Protein AF-A0AA43FKI0-F1 (afdb_monomer_lite)

pLDDT: mean 97.25, std 4.04, range [62.19, 98.88]

Radius of gyration: 15.12 Å; chains: 1; bounding box: 33×18×46 Å

Foldseek 3Di:
DDDDLVVLLVLLLVLLQLLQQLLVLLLVLLVQQDDPVCPVVSVVSNVSSVVSVVVSVVSQVVSVVSVHHRDDHHDDHDDDNHSVVSVVSSVVSVVVSVVSVVVSVVD

Sequence (107 aa):
MAVTKKELLDLLNKDIEWEYAAAIQYVQHAAVITGAKYESIQKELLVHANEELAHAIMLSEQVDYLGGVPVARAEKTLTSADSLEMLKQDLAGERQAIESYKERIAQ

Structure (mmCIF, N/CA/C/O backbone):
data_AF-A0AA43FKI0-F1
#
_entry.id   AF-A0AA43FKI0-F1
#
loop_
_atom_site.group_PDB
_atom_site.id
_atom_site.type_symbol
_atom_site.label_atom_id
_atom_site.label_alt_id
_atom_site.label_comp_id
_atom_site.label_asym_id
_atom_site.label_entity_id
_atom_site.label_seq_id
_atom_site.pdbx_PDB_ins_code
_atom_site.Cartn_x
_atom_site.Cartn_y
_atom_site.Cartn_z
_atom_site.occupancy
_atom_site.B_iso_or_equiv
_atom_site.auth_seq_id
_atom_site.auth_comp_id
_atom_site.auth_asym_id
_atom_site.auth_atom_id
_atom_site.pdbx_PDB_model_num
ATOM 1 N N . MET A 1 1 ? 18.819 -7.970 -9.768 1.00 62.19 1 MET A N 1
ATOM 2 C CA . MET A 1 1 ? 19.138 -8.668 -11.039 1.00 62.19 1 MET A CA 1
ATOM 3 C C . MET A 1 1 ? 18.621 -7.795 -12.165 1.00 62.19 1 MET A C 1
ATOM 5 O O . MET A 1 1 ? 17.622 -7.130 -11.940 1.00 62.19 1 MET A O 1
ATOM 9 N N . ALA A 1 2 ? 19.280 -7.756 -13.324 1.00 83.50 2 ALA A N 1
ATOM 10 C CA . ALA A 1 2 ? 18.770 -6.973 -14.449 1.00 83.50 2 ALA A CA 1
ATOM 11 C C . ALA A 1 2 ? 17.469 -7.608 -14.968 1.00 83.50 2 ALA A C 1
ATOM 13 O O . ALA A 1 2 ? 17.471 -8.791 -15.310 1.00 83.50 2 ALA A O 1
ATOM 14 N N . VAL A 1 3 ? 16.385 -6.833 -14.996 1.00 94.81 3 VAL A N 1
ATOM 15 C CA . VAL A 1 3 ? 15.086 -7.230 -15.558 1.00 94.81 3 VAL A CA 1
ATOM 16 C C . VAL A 1 3 ? 14.874 -6.541 -16.902 1.00 94.81 3 VAL A C 1
ATOM 18 O O . VAL A 1 3 ? 15.472 -5.506 -17.203 1.00 94.81 3 VAL A O 1
ATOM 21 N N . THR A 1 4 ? 14.030 -7.113 -17.749 1.00 97.19 4 THR A N 1
ATOM 22 C CA . THR A 1 4 ? 13.596 -6.450 -18.977 1.00 97.19 4 THR A CA 1
ATOM 23 C C . THR A 1 4 ? 12.650 -5.293 -18.654 1.00 97.19 4 THR A C 1
ATOM 25 O O . THR A 1 4 ? 11.944 -5.297 -17.648 1.00 97.19 4 THR A O 1
ATOM 28 N N . LYS A 1 5 ? 12.553 -4.319 -19.565 1.00 96.69 5 LYS A N 1
ATOM 29 C CA . LYS A 1 5 ? 11.583 -3.217 -19.453 1.00 96.69 5 LYS A CA 1
ATOM 30 C C . LYS A 1 5 ? 10.146 -3.716 -19.257 1.00 96.69 5 LYS A C 1
ATOM 32 O O . LYS A 1 5 ? 9.383 -3.112 -18.515 1.00 96.69 5 LYS A O 1
ATOM 37 N N . LYS A 1 6 ? 9.774 -4.803 -19.941 1.00 97.62 6 LYS A N 1
ATOM 38 C CA . LYS A 1 6 ? 8.441 -5.399 -19.816 1.00 97.62 6 LYS A CA 1
ATOM 39 C C . LYS A 1 6 ? 8.212 -5.940 -18.405 1.00 97.62 6 LYS A C 1
ATOM 41 O O . LYS A 1 6 ? 7.186 -5.639 -17.817 1.00 97.62 6 LYS A O 1
ATOM 46 N N . GLU A 1 7 ? 9.175 -6.680 -17.863 1.00 98.06 7 GLU A N 1
ATOM 47 C CA . GLU A 1 7 ? 9.090 -7.196 -16.494 1.00 98.06 7 GLU A CA 1
ATOM 48 C C . GLU A 1 7 ? 9.019 -6.056 -15.473 1.00 98.06 7 GLU A C 1
ATOM 50 O O . GLU A 1 7 ? 8.191 -6.114 -14.572 1.00 98.06 7 GLU A O 1
ATOM 55 N N . LEU A 1 8 ? 9.804 -4.985 -15.646 1.00 97.94 8 LEU A N 1
ATOM 56 C CA . LEU A 1 8 ? 9.711 -3.806 -14.781 1.00 97.94 8 LEU A CA 1
ATOM 57 C C . LEU A 1 8 ? 8.316 -3.162 -14.834 1.00 97.94 8 LEU A C 1
ATOM 59 O O . LEU A 1 8 ? 7.770 -2.809 -13.796 1.00 97.94 8 LEU A O 1
ATOM 63 N N . LEU A 1 9 ? 7.715 -3.032 -16.021 1.00 98.50 9 LEU A N 1
ATOM 64 C CA . LEU A 1 9 ? 6.351 -2.510 -16.166 1.00 98.50 9 LEU A CA 1
ATOM 65 C C . LEU A 1 9 ? 5.305 -3.402 -15.484 1.00 98.50 9 LEU A C 1
ATOM 67 O O . LEU A 1 9 ? 4.378 -2.882 -14.865 1.00 98.50 9 LEU A O 1
ATOM 71 N N . ASP A 1 10 ? 5.441 -4.725 -15.588 1.00 98.44 10 ASP A N 1
ATOM 72 C CA . ASP A 1 10 ? 4.537 -5.676 -14.929 1.00 98.44 10 ASP A CA 1
ATOM 73 C C . ASP A 1 10 ? 4.663 -5.575 -13.398 1.00 98.44 10 ASP A C 1
ATOM 75 O O . ASP A 1 10 ? 3.661 -5.581 -12.682 1.00 98.44 10 ASP A O 1
ATOM 79 N N . LEU A 1 11 ? 5.889 -5.412 -12.899 1.00 98.25 11 LEU A N 1
ATOM 80 C CA . LEU A 1 11 ? 6.193 -5.242 -11.481 1.00 98.25 11 LEU A CA 1
ATOM 81 C C . LEU A 1 11 ? 5.711 -3.893 -10.921 1.00 98.25 11 LEU A C 1
ATOM 83 O O . LEU A 1 11 ? 5.098 -3.868 -9.862 1.00 98.25 11 LEU A O 1
ATOM 87 N N . LEU A 1 12 ? 5.907 -2.783 -11.637 1.00 98.56 12 LEU A N 1
ATOM 88 C CA . LEU A 1 12 ? 5.386 -1.471 -11.227 1.00 98.56 12 LEU A CA 1
ATOM 89 C C . LEU A 1 12 ? 3.855 -1.453 -11.208 1.00 98.56 12 LEU A C 1
ATOM 91 O O . LEU A 1 12 ? 3.254 -0.917 -10.283 1.00 98.56 12 LEU A O 1
ATOM 95 N N . ASN A 1 13 ? 3.209 -2.082 -12.195 1.00 98.75 13 ASN A N 1
ATOM 96 C CA . ASN A 1 13 ? 1.761 -2.263 -12.150 1.00 98.75 13 ASN A CA 1
ATOM 97 C C . ASN A 1 13 ? 1.340 -3.109 -10.953 1.00 98.75 13 ASN A C 1
ATOM 99 O O . ASN A 1 13 ? 0.319 -2.812 -10.342 1.00 98.75 13 ASN A O 1
ATOM 103 N N . LYS A 1 14 ? 2.123 -4.128 -10.586 1.00 98.69 14 LYS A N 1
ATOM 104 C CA . LYS A 1 14 ? 1.840 -4.905 -9.383 1.00 98.69 14 LYS A CA 1
ATOM 105 C C . LYS A 1 14 ? 1.886 -4.049 -8.121 1.00 98.69 14 LYS A C 1
ATOM 107 O O . LYS A 1 14 ? 1.019 -4.200 -7.264 1.00 98.69 14 LYS A O 1
ATOM 112 N N . ASP A 1 15 ? 2.862 -3.156 -8.030 1.00 98.69 15 ASP A N 1
ATOM 113 C CA . ASP A 1 15 ? 2.980 -2.232 -6.908 1.00 98.69 15 ASP A CA 1
ATOM 114 C C . ASP A 1 15 ? 1.752 -1.291 -6.863 1.00 98.69 15 ASP A C 1
ATOM 116 O O . ASP A 1 15 ? 1.127 -1.175 -5.815 1.00 98.69 15 ASP A O 1
ATOM 120 N N . ILE A 1 16 ? 1.282 -0.756 -8.004 1.00 98.81 16 ILE A N 1
ATOM 121 C CA . ILE A 1 16 ? 0.038 0.050 -8.080 1.00 98.81 16 ILE A CA 1
ATOM 122 C C . ILE A 1 16 ? -1.193 -0.715 -7.556 1.00 98.81 16 ILE A C 1
ATOM 124 O O . ILE A 1 16 ? -2.011 -0.143 -6.833 1.00 98.81 16 ILE A O 1
ATOM 128 N N . GLU A 1 17 ? -1.354 -2.000 -7.905 1.00 98.81 17 GLU A N 1
ATOM 129 C CA . GLU A 1 17 ? -2.477 -2.808 -7.395 1.00 98.81 17 GLU A CA 1
ATOM 130 C C . GLU A 1 17 ? -2.466 -2.882 -5.861 1.00 98.81 17 GLU A C 1
ATOM 132 O O . GLU A 1 17 ? -3.530 -2.833 -5.233 1.00 98.81 17 GLU A O 1
ATOM 137 N N . TRP A 1 18 ? -1.274 -3.001 -5.268 1.00 98.75 18 TRP A N 1
ATOM 138 C CA . TRP A 1 18 ? -1.092 -3.038 -3.821 1.00 98.75 18 TRP A CA 1
ATOM 139 C C . TRP A 1 18 ? -1.369 -1.691 -3.163 1.00 98.75 18 TRP A C 1
ATOM 141 O O . TRP A 1 18 ? -2.066 -1.676 -2.153 1.00 98.75 18 TRP A O 1
ATOM 151 N N . GLU A 1 19 ? -0.931 -0.584 -3.761 1.00 98.75 19 GLU A N 1
ATOM 152 C CA . GLU A 1 19 ? -1.230 0.764 -3.263 1.00 98.75 19 GLU A CA 1
ATOM 153 C C . GLU A 1 19 ? -2.741 1.039 -3.232 1.00 98.75 19 GLU A C 1
ATOM 155 O O . GLU A 1 19 ? -3.294 1.506 -2.234 1.00 98.75 19 GLU A O 1
ATOM 160 N N . TYR A 1 20 ? -3.467 0.651 -4.287 1.00 98.81 20 TYR A N 1
ATOM 161 C CA . TYR A 1 20 ? -4.928 0.749 -4.278 1.00 98.81 20 TYR A CA 1
ATOM 162 C C . TYR A 1 20 ? -5.572 -0.138 -3.211 1.00 98.81 20 TYR A C 1
ATOM 164 O O . TYR A 1 20 ? -6.534 0.283 -2.563 1.00 98.81 20 TYR A O 1
ATOM 172 N N . ALA A 1 21 ? -5.071 -1.360 -3.018 1.00 98.75 21 ALA A N 1
ATOM 173 C CA . ALA A 1 21 ? -5.580 -2.246 -1.978 1.00 98.75 21 ALA A CA 1
ATOM 174 C C . ALA A 1 21 ? -5.341 -1.659 -0.579 1.00 98.75 21 ALA A C 1
ATOM 176 O O . ALA A 1 21 ? -6.260 -1.659 0.239 1.00 98.75 21 ALA A O 1
ATOM 177 N N . ALA A 1 22 ? -4.151 -1.113 -0.327 1.00 98.81 22 ALA A N 1
ATOM 178 C CA . ALA A 1 22 ? -3.781 -0.494 0.938 1.00 98.81 22 ALA A CA 1
ATOM 179 C C . ALA A 1 22 ? -4.642 0.744 1.229 1.00 98.81 22 ALA A C 1
ATOM 181 O O . ALA A 1 22 ? -5.234 0.823 2.303 1.00 98.81 22 ALA A O 1
ATOM 182 N N . ALA A 1 23 ? -4.856 1.631 0.249 1.00 98.81 23 ALA A N 1
ATOM 183 C CA . ALA A 1 23 ? -5.764 2.773 0.395 1.00 98.81 23 ALA A CA 1
ATOM 184 C C . ALA A 1 23 ? -7.187 2.341 0.805 1.00 98.81 23 ALA A C 1
ATOM 186 O O . ALA A 1 23 ? -7.773 2.881 1.747 1.00 98.81 23 ALA A O 1
ATOM 187 N N . ILE A 1 24 ? -7.746 1.330 0.126 1.00 98.88 24 ILE A N 1
ATOM 188 C CA . ILE A 1 24 ? -9.079 0.788 0.436 1.00 98.88 24 ILE A CA 1
ATOM 189 C C . ILE A 1 24 ? -9.098 0.152 1.834 1.00 98.88 24 ILE A C 1
ATOM 191 O O . ILE A 1 24 ? -10.048 0.360 2.593 1.00 98.88 24 ILE A O 1
ATOM 195 N N . GLN A 1 25 ? -8.064 -0.619 2.176 1.00 98.81 25 GLN A N 1
ATOM 196 C CA . GLN A 1 25 ? -7.942 -1.307 3.459 1.00 98.81 25 GLN A CA 1
ATOM 197 C C . GLN A 1 25 ? -7.825 -0.314 4.619 1.00 98.81 25 GLN A C 1
ATOM 199 O O . GLN A 1 25 ? -8.566 -0.445 5.590 1.00 98.81 25 GLN A O 1
ATOM 204 N N . TYR A 1 26 ? -7.001 0.726 4.495 1.00 98.81 26 TYR A N 1
ATOM 205 C CA . TYR A 1 26 ? -6.861 1.768 5.506 1.00 98.81 26 TYR A CA 1
ATOM 206 C C . TYR A 1 26 ? -8.172 2.513 5.769 1.00 98.81 26 TYR A C 1
ATOM 208 O O . TYR A 1 26 ? -8.546 2.708 6.927 1.00 98.81 26 TYR A O 1
ATOM 216 N N . VAL A 1 27 ? -8.930 2.863 4.720 1.00 98.75 27 VAL A N 1
ATOM 217 C CA . VAL A 1 27 ? -10.273 3.453 4.876 1.00 98.75 27 VAL A CA 1
ATOM 218 C C . VAL A 1 27 ? -11.206 2.495 5.618 1.00 98.75 27 VAL A C 1
ATOM 220 O O . VAL A 1 27 ? -11.934 2.909 6.525 1.00 98.75 27 VAL A O 1
ATOM 223 N N . GLN A 1 28 ? -11.184 1.211 5.255 1.00 98.75 28 GLN A N 1
ATOM 224 C CA . GLN A 1 28 ? -12.014 0.191 5.888 1.00 98.75 28 GLN A CA 1
ATOM 225 C C . GLN A 1 28 ? -11.654 0.031 7.370 1.00 98.75 28 GLN A C 1
ATOM 227 O O . GLN A 1 28 ? -12.543 0.135 8.215 1.00 98.75 28 GLN A O 1
ATOM 232 N N . HIS A 1 29 ? -10.374 -0.159 7.691 1.00 98.69 29 HIS A N 1
ATOM 233 C CA . HIS A 1 29 ? -9.866 -0.299 9.053 1.00 98.69 29 HIS A CA 1
ATOM 234 C C . HIS A 1 29 ? -10.162 0.943 9.891 1.00 98.69 29 HIS A C 1
ATOM 236 O O . HIS A 1 29 ? -10.703 0.811 10.986 1.00 98.69 29 HIS A O 1
ATOM 242 N N . ALA A 1 30 ? -9.931 2.151 9.371 1.00 98.31 30 ALA A N 1
ATOM 243 C CA . ALA A 1 30 ? -10.281 3.388 10.065 1.00 98.31 30 ALA A CA 1
ATOM 244 C C . ALA A 1 30 ? -11.777 3.461 10.414 1.00 98.31 30 ALA A C 1
ATOM 246 O O . ALA A 1 30 ? -12.146 3.961 11.475 1.00 98.31 30 ALA A O 1
ATOM 247 N N . ALA A 1 31 ? -12.660 2.948 9.554 1.00 98.12 31 ALA A N 1
ATOM 248 C CA . ALA A 1 31 ? -14.097 2.968 9.810 1.00 98.12 31 ALA A CA 1
ATOM 249 C C . ALA A 1 31 ? -14.539 1.988 10.912 1.00 98.12 31 ALA A C 1
ATOM 251 O O . ALA A 1 31 ? -15.556 2.233 11.562 1.00 98.12 31 ALA A O 1
ATOM 252 N N . VAL A 1 32 ? -13.809 0.885 11.118 1.00 98.19 32 VAL A N 1
ATOM 253 C CA . VAL A 1 32 ? -14.240 -0.211 12.009 1.00 98.19 32 VAL A CA 1
ATOM 254 C C . VAL A 1 32 ? -13.302 -0.490 13.184 1.00 98.19 32 VAL A C 1
ATOM 256 O O . VAL A 1 32 ? -13.608 -1.350 14.010 1.00 98.19 32 VAL A O 1
ATOM 259 N N . ILE A 1 33 ? -12.164 0.197 13.282 1.00 97.88 33 ILE A N 1
ATOM 260 C CA . ILE A 1 33 ? -11.265 0.084 14.430 1.00 97.88 33 ILE A CA 1
ATOM 261 C C . ILE A 1 33 ? -11.976 0.626 15.679 1.00 97.88 33 ILE A C 1
ATOM 263 O O . ILE A 1 33 ? -12.584 1.695 15.648 1.00 97.88 33 ILE A O 1
ATOM 267 N N . THR A 1 34 ? -11.949 -0.118 16.790 1.00 94.75 34 THR A N 1
ATOM 268 C CA . THR A 1 34 ? -12.710 0.239 17.999 1.00 94.75 34 THR A CA 1
ATOM 269 C C . THR A 1 34 ? -11.892 0.108 19.276 1.00 94.75 34 THR A C 1
ATOM 271 O O . THR A 1 34 ? -11.016 -0.744 19.407 1.00 94.75 34 THR A O 1
ATOM 274 N N . GLY A 1 35 ? -12.216 0.954 20.256 1.00 92.75 35 GLY A N 1
ATOM 275 C CA . GLY A 1 35 ? -11.590 1.001 21.577 1.00 92.75 35 GLY A CA 1
ATOM 276 C C . GLY A 1 35 ? -10.876 2.329 21.828 1.00 92.75 35 GLY A C 1
ATOM 277 O O . GLY A 1 35 ? -10.182 2.839 20.956 1.00 92.75 35 GLY A O 1
ATOM 278 N N . ALA A 1 36 ? -11.006 2.866 23.046 1.00 90.69 36 ALA A N 1
ATOM 279 C CA . ALA A 1 36 ? -10.521 4.208 23.407 1.00 90.69 36 ALA A CA 1
ATOM 280 C C . ALA A 1 36 ? -9.028 4.442 23.098 1.00 90.69 36 ALA A C 1
ATOM 282 O O . ALA A 1 36 ? -8.615 5.549 22.776 1.00 90.69 36 ALA A O 1
ATOM 283 N N . LYS A 1 37 ? -8.206 3.385 23.142 1.00 93.81 37 LYS A N 1
ATOM 284 C CA . LYS A 1 37 ? -6.770 3.458 22.825 1.00 93.81 37 LYS A CA 1
ATOM 285 C C . LYS A 1 37 ? -6.453 3.668 21.334 1.00 93.81 37 LYS A C 1
ATOM 287 O O . LYS A 1 37 ? -5.294 3.895 21.012 1.00 93.81 37 LYS A O 1
ATOM 292 N N . TYR A 1 38 ? -7.439 3.559 20.442 1.00 95.12 38 TY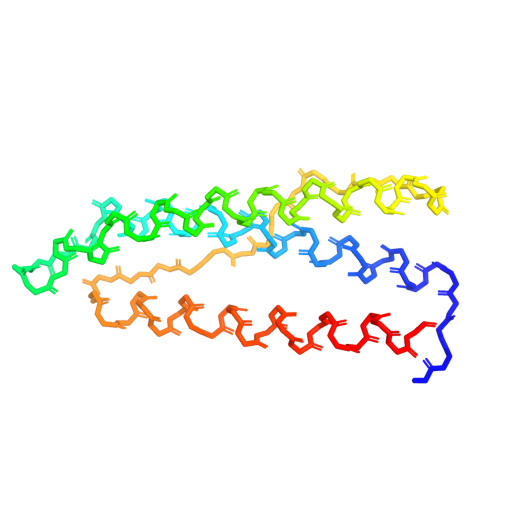R A N 1
ATOM 293 C CA . TYR A 1 38 ? -7.259 3.657 18.990 1.00 95.12 38 TYR A CA 1
ATOM 294 C C . TYR A 1 38 ? -7.814 4.953 18.382 1.00 95.12 38 TYR A C 1
ATOM 296 O O . TYR A 1 38 ? -7.703 5.136 17.176 1.00 95.12 38 TYR A O 1
ATOM 304 N N . GLU A 1 39 ? -8.376 5.873 19.174 1.00 91.31 39 GLU A N 1
ATOM 305 C CA . GLU A 1 39 ? -8.985 7.108 18.645 1.00 91.31 39 GLU A CA 1
ATOM 306 C C . GLU A 1 39 ? -8.004 7.969 17.833 1.00 91.31 39 GLU A C 1
ATOM 308 O O . GLU A 1 39 ? -8.366 8.521 16.794 1.00 91.31 39 GLU A O 1
ATOM 313 N N . SER A 1 40 ? -6.747 8.079 18.275 1.00 94.75 40 SER A N 1
ATOM 314 C CA . SER A 1 40 ? -5.707 8.770 17.503 1.00 94.75 40 SER A CA 1
ATOM 315 C C . SER A 1 40 ? -5.279 7.970 16.274 1.00 94.75 40 SER A C 1
ATOM 317 O O . SER A 1 40 ? -5.045 8.555 15.221 1.00 94.75 40 SER A O 1
ATOM 319 N N . ILE A 1 41 ? -5.229 6.642 16.394 1.00 96.44 41 ILE A N 1
ATOM 320 C CA . ILE A 1 41 ? -4.827 5.731 15.317 1.00 96.44 41 ILE A CA 1
ATOM 321 C C . ILE A 1 41 ? -5.833 5.783 14.168 1.00 96.44 41 ILE A C 1
ATOM 323 O O . ILE A 1 41 ? -5.427 5.827 13.018 1.00 96.44 41 ILE A O 1
ATOM 327 N N . GLN A 1 42 ? -7.133 5.874 14.453 1.00 96.19 42 GLN A N 1
ATOM 328 C CA . GLN A 1 42 ? -8.164 6.019 13.425 1.00 96.19 42 GLN A CA 1
ATOM 329 C C . GLN A 1 42 ? -7.881 7.184 12.463 1.00 96.19 42 GLN A C 1
ATOM 331 O O . GLN A 1 42 ? -8.067 7.047 11.256 1.00 96.19 42 GLN A O 1
ATOM 336 N N . LYS A 1 43 ? -7.440 8.333 12.992 1.00 96.56 43 LYS A N 1
ATOM 337 C CA . LYS A 1 43 ? -7.106 9.506 12.173 1.00 96.56 43 LYS A CA 1
ATOM 338 C C . LYS A 1 43 ? -5.852 9.267 11.340 1.00 96.56 43 LYS A C 1
ATOM 340 O O . LYS A 1 43 ? -5.831 9.667 10.184 1.00 96.56 43 LYS A O 1
ATOM 345 N N . GLU A 1 44 ? -4.860 8.596 11.916 1.00 98.25 44 GLU A N 1
ATOM 346 C CA . GLU A 1 44 ? -3.614 8.248 11.230 1.00 98.25 44 GLU A CA 1
ATOM 347 C C . GLU A 1 44 ? -3.856 7.294 10.053 1.00 98.25 44 GLU A C 1
ATOM 349 O O . GLU A 1 44 ? -3.345 7.520 8.964 1.00 98.25 44 GLU A O 1
ATOM 354 N N . LEU A 1 45 ? -4.728 6.292 10.212 1.00 98.50 45 LEU A N 1
ATOM 355 C CA . LEU A 1 45 ? -5.077 5.379 9.115 1.00 98.50 45 LEU A CA 1
ATOM 356 C C . LEU A 1 45 ? -5.678 6.125 7.910 1.00 98.50 45 LEU A C 1
ATOM 358 O O . LEU A 1 45 ? -5.429 5.757 6.768 1.00 98.50 45 LEU A O 1
ATOM 362 N N . LEU A 1 46 ? -6.433 7.208 8.131 1.00 98.38 46 LEU A N 1
ATOM 363 C CA . LEU A 1 46 ? -6.934 8.042 7.030 1.00 98.38 46 LEU A CA 1
ATOM 364 C C . LEU A 1 46 ? -5.841 8.902 6.382 1.00 98.38 46 LEU A C 1
ATOM 366 O O . LEU A 1 46 ? -5.985 9.271 5.217 1.00 98.38 46 LEU A O 1
ATOM 370 N N . VAL A 1 47 ? -4.773 9.240 7.109 1.00 98.62 47 VAL A N 1
ATOM 371 C CA . VAL A 1 47 ? -3.590 9.880 6.518 1.00 98.62 47 VAL A CA 1
ATOM 372 C C . VAL A 1 47 ? -2.910 8.884 5.584 1.00 98.62 47 VAL A C 1
ATOM 374 O O . VAL A 1 47 ? -2.799 9.187 4.398 1.00 98.62 47 VAL A O 1
ATOM 377 N N . HIS A 1 48 ? -2.616 7.672 6.063 1.00 98.56 48 HIS A N 1
ATOM 378 C CA . HIS A 1 48 ? -2.017 6.613 5.245 1.00 98.56 48 HIS A CA 1
ATOM 379 C C . HIS A 1 48 ? -2.852 6.286 4.00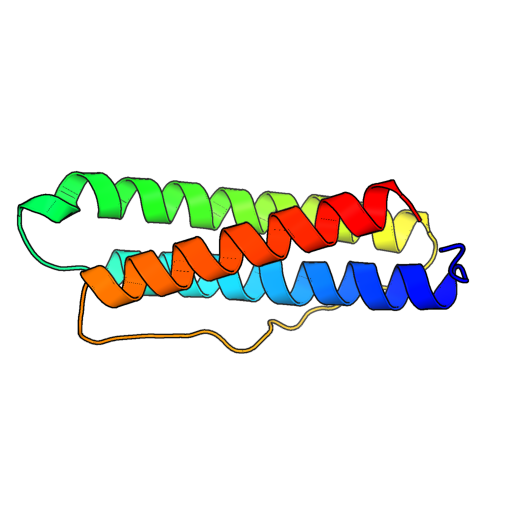5 1.00 98.56 48 HIS A C 1
ATOM 381 O O . HIS A 1 48 ? -2.326 6.258 2.902 1.00 98.56 48 HIS A O 1
ATOM 387 N N . ALA A 1 49 ? -4.183 6.195 4.119 1.00 98.69 49 ALA A N 1
ATOM 388 C CA . ALA A 1 49 ? -5.044 5.993 2.949 1.00 98.69 49 ALA A CA 1
ATOM 389 C C . ALA A 1 49 ? -4.830 7.029 1.822 1.00 98.69 49 ALA A C 1
ATOM 391 O O . ALA A 1 49 ? -4.936 6.692 0.641 1.00 98.69 49 ALA A O 1
ATOM 392 N N . ASN A 1 50 ? -4.558 8.292 2.172 1.00 98.69 50 ASN A N 1
ATOM 393 C CA . ASN A 1 50 ? -4.251 9.332 1.189 1.00 98.69 50 ASN A CA 1
ATOM 394 C C . ASN A 1 50 ? -2.808 9.230 0.674 1.00 98.69 50 ASN A C 1
ATOM 396 O O . ASN A 1 50 ? -2.568 9.538 -0.494 1.00 98.69 50 ASN A O 1
ATOM 400 N N . GLU A 1 51 ? -1.869 8.810 1.522 1.00 98.75 51 GLU A N 1
ATOM 401 C CA . GLU A 1 51 ? -0.477 8.551 1.138 1.00 98.75 51 GLU A CA 1
ATOM 402 C C . GLU A 1 51 ? -0.394 7.414 0.112 1.00 98.75 51 GLU A C 1
ATOM 404 O O . GLU A 1 51 ? 0.203 7.619 -0.942 1.00 98.75 51 GLU A O 1
ATOM 409 N N . GLU A 1 52 ? -1.106 6.300 0.311 1.00 98.75 52 GLU A N 1
ATOM 410 C CA . GLU A 1 52 ? -1.114 5.189 -0.658 1.00 98.75 52 GLU A CA 1
ATOM 411 C C . GLU A 1 52 ? -1.723 5.597 -2.005 1.00 98.75 52 GLU A C 1
ATOM 413 O O . GLU A 1 52 ? -1.257 5.204 -3.076 1.00 98.75 52 GLU A O 1
ATOM 418 N N . LEU A 1 53 ? -2.739 6.468 -1.999 1.00 98.56 53 LEU A N 1
ATOM 419 C CA . LEU A 1 53 ? -3.249 7.026 -3.251 1.00 98.56 53 LEU A CA 1
ATOM 420 C C . LEU A 1 53 ? -2.201 7.915 -3.941 1.00 98.56 53 LEU A C 1
ATOM 422 O O . LEU A 1 53 ? -2.081 7.876 -5.167 1.00 98.56 53 LEU A O 1
ATOM 426 N N . ALA A 1 54 ? -1.430 8.696 -3.181 1.00 98.75 54 ALA A N 1
ATOM 427 C CA . ALA A 1 54 ? -0.325 9.478 -3.728 1.00 98.75 54 ALA A CA 1
ATOM 428 C C . ALA A 1 54 ? 0.790 8.577 -4.289 1.00 98.75 54 ALA A C 1
ATOM 430 O O . ALA A 1 54 ? 1.312 8.865 -5.368 1.00 98.75 54 ALA A O 1
ATOM 431 N N . HIS A 1 55 ? 1.108 7.461 -3.626 1.00 98.62 55 HIS A N 1
ATOM 432 C CA . HIS A 1 55 ? 2.030 6.443 -4.133 1.00 98.62 55 HIS A CA 1
ATOM 433 C C . HIS A 1 55 ? 1.536 5.849 -5.459 1.00 98.62 55 HIS A C 1
ATOM 435 O O . HIS A 1 55 ? 2.273 5.855 -6.449 1.00 98.62 55 HIS A O 1
ATOM 441 N N . ALA A 1 56 ? 0.267 5.434 -5.529 1.00 98.75 56 ALA A N 1
ATOM 442 C CA . ALA A 1 56 ? -0.335 4.901 -6.749 1.00 98.75 56 ALA A CA 1
ATOM 443 C C . ALA A 1 56 ? -0.290 5.900 -7.918 1.00 98.75 56 ALA A C 1
ATOM 445 O O . ALA A 1 56 ? -0.056 5.502 -9.062 1.00 98.75 56 ALA A O 1
ATOM 446 N N . ILE A 1 57 ? -0.491 7.197 -7.646 1.00 98.75 57 ILE A N 1
ATOM 447 C CA . ILE A 1 57 ? -0.363 8.266 -8.648 1.00 98.75 57 ILE A CA 1
ATOM 448 C C . ILE A 1 57 ? 1.074 8.332 -9.172 1.00 98.75 57 ILE A C 1
ATOM 450 O O . ILE A 1 57 ? 1.275 8.244 -10.383 1.00 98.75 57 ILE A O 1
ATOM 454 N N . MET A 1 58 ? 2.070 8.411 -8.284 1.00 98.56 58 MET A N 1
ATOM 455 C CA . MET A 1 58 ? 3.484 8.483 -8.680 1.00 98.56 58 MET A CA 1
ATOM 456 C C . MET A 1 58 ? 3.916 7.266 -9.507 1.00 98.56 58 MET A C 1
ATOM 458 O O . MET A 1 58 ? 4.578 7.405 -10.537 1.00 98.56 58 MET A O 1
ATOM 462 N N . LEU A 1 59 ? 3.517 6.061 -9.094 1.00 98.62 59 LEU A N 1
ATOM 463 C CA . LEU A 1 59 ? 3.819 4.837 -9.835 1.00 98.62 59 LEU A CA 1
ATOM 464 C C . LEU A 1 59 ? 3.114 4.801 -11.198 1.00 98.62 59 LEU A C 1
ATOM 466 O O . LEU A 1 59 ? 3.707 4.361 -12.182 1.00 98.62 59 LEU A O 1
ATOM 470 N N . SER A 1 60 ? 1.875 5.293 -11.282 1.00 98.81 60 SER A N 1
ATOM 471 C CA . SER A 1 60 ? 1.133 5.383 -12.546 1.00 98.81 60 SER A CA 1
ATOM 472 C C . SER A 1 60 ? 1.822 6.318 -13.541 1.00 98.81 60 SER A C 1
ATOM 474 O O . SER A 1 60 ? 1.985 5.958 -14.707 1.00 98.81 60 SER A O 1
ATOM 476 N N . GLU A 1 61 ? 2.285 7.484 -13.084 1.00 98.69 61 GLU A N 1
ATOM 477 C CA . GLU A 1 61 ? 3.077 8.412 -13.902 1.00 98.69 61 GLU A CA 1
ATOM 478 C C . GLU A 1 61 ? 4.378 7.756 -14.388 1.00 98.69 61 GLU A C 1
ATOM 480 O O . GLU A 1 61 ? 4.749 7.896 -15.554 1.00 98.69 61 GLU A O 1
ATOM 485 N N . GLN A 1 62 ? 5.040 6.970 -13.532 1.00 98.38 62 GLN A N 1
ATOM 486 C CA . GLN A 1 62 ? 6.252 6.241 -13.902 1.00 98.38 62 GLN A CA 1
ATOM 487 C C . GLN A 1 62 ? 5.987 5.149 -14.954 1.00 98.38 62 GLN A C 1
ATOM 489 O O . GLN A 1 62 ? 6.777 4.981 -15.887 1.00 98.38 62 GLN A O 1
ATOM 494 N N . VAL A 1 63 ? 4.882 4.406 -14.832 1.00 98.75 63 VAL A N 1
ATOM 495 C CA . VAL A 1 63 ? 4.472 3.391 -15.817 1.00 98.75 63 VAL A CA 1
ATOM 496 C C . VAL A 1 63 ? 4.187 4.034 -17.177 1.00 98.75 63 VAL A C 1
ATOM 498 O O . VAL A 1 63 ? 4.681 3.531 -18.191 1.00 98.75 63 VAL A O 1
ATOM 501 N N . ASP A 1 64 ? 3.447 5.147 -17.209 1.00 98.69 64 ASP A N 1
ATOM 502 C CA . ASP A 1 64 ? 3.157 5.897 -18.440 1.00 98.69 64 ASP A CA 1
ATOM 503 C C . ASP A 1 64 ? 4.431 6.475 -19.074 1.00 98.69 64 ASP A C 1
ATOM 505 O O . ASP A 1 64 ? 4.669 6.297 -20.269 1.00 98.69 64 ASP A O 1
ATOM 509 N N . TYR A 1 65 ? 5.324 7.059 -18.267 1.00 98.25 65 TYR A N 1
ATOM 510 C CA . TYR A 1 65 ? 6.620 7.567 -18.728 1.00 98.25 65 TYR A CA 1
ATOM 511 C C . TYR A 1 65 ? 7.466 6.482 -19.409 1.00 98.25 65 TYR A C 1
ATOM 513 O O . TYR A 1 65 ? 8.128 6.714 -20.426 1.00 98.25 65 TYR A O 1
ATOM 521 N N . LEU A 1 66 ? 7.419 5.259 -18.880 1.00 97.75 66 LEU A N 1
ATOM 522 C CA . LEU A 1 66 ? 8.074 4.099 -19.472 1.00 97.75 66 LEU A CA 1
ATOM 523 C C . LEU A 1 66 ? 7.296 3.528 -20.675 1.00 97.75 66 LEU A C 1
ATOM 525 O O . LEU A 1 66 ? 7.752 2.565 -21.287 1.00 97.75 66 LEU A O 1
ATOM 529 N N . GLY A 1 67 ? 6.175 4.111 -21.091 1.00 98.31 67 GLY A N 1
ATOM 530 C CA . GLY A 1 67 ? 5.370 3.677 -22.236 1.00 98.31 67 GLY A CA 1
ATOM 531 C C . GLY A 1 67 ? 4.518 2.434 -21.966 1.00 98.31 67 GLY A C 1
ATOM 532 O O . GLY A 1 67 ? 4.199 1.702 -22.905 1.00 98.31 67 GLY A O 1
ATOM 533 N N . GLY A 1 68 ? 4.218 2.153 -20.696 1.00 98.50 68 GLY A N 1
ATOM 534 C CA . GLY A 1 68 ? 3.208 1.182 -20.283 1.00 98.50 68 GLY A CA 1
ATOM 535 C C . GLY A 1 68 ? 1.828 1.823 -20.123 1.00 98.50 68 GLY A C 1
ATOM 536 O O . GLY A 1 68 ? 1.646 3.009 -20.367 1.00 98.50 68 GLY A O 1
ATOM 537 N N . VAL A 1 69 ? 0.848 1.026 -19.695 1.00 98.69 69 VAL A N 1
ATOM 538 C CA . VAL A 1 69 ? -0.488 1.511 -19.317 1.00 98.69 69 VAL A CA 1
ATOM 539 C C . VAL A 1 69 ? -0.703 1.172 -17.842 1.00 98.69 69 VAL A C 1
ATOM 541 O O . VAL A 1 69 ? -0.629 -0.017 -17.514 1.00 98.69 69 VAL A O 1
ATOM 544 N N . PRO A 1 70 ? -0.943 2.163 -16.965 1.00 98.81 70 PRO A N 1
ATOM 545 C CA . PRO A 1 70 ? -1.212 1.915 -15.555 1.00 98.81 70 PRO A CA 1
ATOM 546 C C . PRO A 1 70 ? -2.457 1.056 -15.359 1.00 98.81 70 PRO A C 1
ATOM 548 O O . PRO A 1 70 ? -3.487 1.237 -16.015 1.00 98.81 70 PRO A O 1
ATOM 551 N N . VAL A 1 71 ? -2.359 0.105 -14.444 1.00 98.62 71 VAL A N 1
ATOM 552 C CA . VAL A 1 71 ? -3.466 -0.763 -14.072 1.00 98.62 71 VAL A CA 1
ATOM 553 C C . VAL A 1 71 ?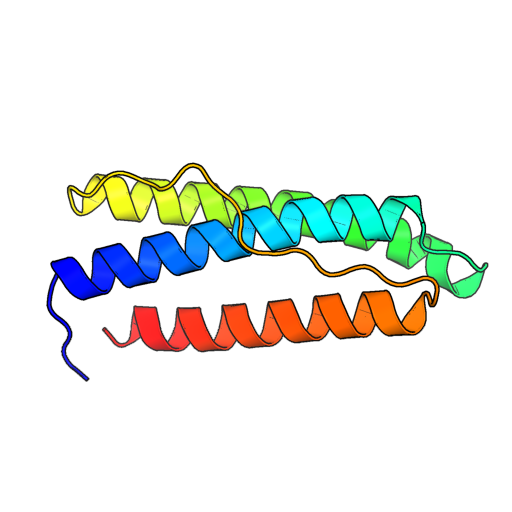 -4.526 0.022 -13.294 1.00 98.62 71 VAL A C 1
ATOM 555 O O . VAL A 1 71 ? -4.218 0.918 -12.522 1.00 98.62 71 VAL A O 1
ATOM 558 N N . ALA A 1 72 ? -5.794 -0.343 -13.480 1.00 98.12 72 ALA A N 1
ATOM 559 C CA . ALA A 1 72 ? -6.937 0.257 -12.788 1.00 98.12 72 ALA A CA 1
ATOM 560 C C . ALA A 1 72 ? -7.704 -0.788 -11.957 1.00 98.12 72 ALA A C 1
ATOM 562 O O . ALA A 1 72 ? -8.930 -0.883 -12.022 1.00 98.12 72 ALA A O 1
ATOM 563 N N . ARG A 1 73 ? -6.976 -1.644 -11.230 1.00 98.19 73 ARG A N 1
ATOM 564 C CA . ARG A 1 73 ? -7.545 -2.646 -10.315 1.00 98.19 73 ARG A CA 1
ATOM 565 C C . ARG A 1 73 ? -6.706 -2.723 -9.048 1.00 98.19 73 ARG A C 1
ATOM 567 O O . ARG A 1 73 ? -5.510 -2.469 -9.103 1.00 98.19 73 ARG A O 1
ATOM 574 N N . ALA A 1 74 ? -7.338 -3.095 -7.946 1.00 98.56 74 ALA A N 1
ATOM 575 C CA . ALA A 1 74 ? -6.669 -3.313 -6.673 1.00 98.56 74 ALA A CA 1
ATOM 576 C C . ALA A 1 74 ? -6.366 -4.799 -6.464 1.00 98.56 74 ALA A C 1
ATOM 578 O O . ALA A 1 74 ? -7.087 -5.669 -6.966 1.00 98.56 74 ALA A O 1
ATOM 579 N N . GLU A 1 75 ? -5.331 -5.068 -5.678 1.00 98.19 75 GLU A N 1
ATOM 580 C CA . GLU A 1 75 ? -5.109 -6.379 -5.088 1.00 98.19 75 GLU A CA 1
ATOM 581 C C . GLU A 1 75 ? -6.148 -6.713 -4.008 1.00 98.19 75 GLU A C 1
ATOM 583 O O . GLU A 1 75 ? -7.001 -5.900 -3.634 1.00 98.19 75 GLU A O 1
ATOM 588 N N . LYS A 1 76 ? -6.111 -7.953 -3.514 1.00 97.75 76 LYS A N 1
ATOM 589 C CA . LYS A 1 76 ? -7.025 -8.396 -2.462 1.00 97.75 76 LYS A CA 1
ATOM 590 C C . LYS A 1 76 ? -6.742 -7.663 -1.147 1.00 97.75 76 LYS A C 1
ATOM 592 O O . LYS A 1 76 ? -5.656 -7.779 -0.587 1.00 97.75 76 LYS A O 1
ATOM 597 N N . THR A 1 77 ? -7.771 -7.027 -0.595 1.00 98.44 77 THR A N 1
ATOM 598 C CA . THR A 1 77 ? -7.732 -6.445 0.749 1.00 98.44 77 THR A CA 1
ATOM 599 C C . THR A 1 77 ? -7.942 -7.492 1.840 1.00 98.44 77 THR A C 1
ATOM 601 O O . THR A 1 77 ? -8.582 -8.536 1.641 1.00 98.44 77 THR A O 1
ATOM 604 N N . LEU A 1 78 ? -7.400 -7.205 3.019 1.00 98.44 78 LEU A N 1
ATOM 605 C CA . LEU A 1 78 ? -7.644 -7.948 4.244 1.00 98.44 78 LEU A CA 1
ATOM 606 C C . LEU A 1 78 ? -8.569 -7.145 5.157 1.00 98.44 78 LEU A C 1
ATOM 608 O O . LEU A 1 78 ? -8.691 -5.932 5.042 1.00 98.44 78 LEU A O 1
ATOM 612 N N . THR A 1 79 ? -9.269 -7.860 6.030 1.00 98.06 79 THR A N 1
ATOM 613 C CA . THR A 1 79 ? -10.142 -7.270 7.047 1.00 98.06 79 THR A CA 1
ATOM 614 C C . THR A 1 79 ? -10.079 -8.138 8.297 1.00 98.06 79 THR A C 1
ATOM 616 O O . THR A 1 79 ? -9.769 -9.333 8.212 1.00 98.06 79 THR A O 1
ATOM 619 N N . SER A 1 80 ? -10.448 -7.587 9.447 1.00 98.06 80 SER A N 1
ATOM 620 C CA . SER A 1 80 ? -10.585 -8.340 10.694 1.00 98.06 80 SER A CA 1
ATOM 621 C C . SER A 1 80 ? -11.722 -7.782 11.549 1.00 98.06 80 SER A C 1
ATOM 623 O O . SER A 1 80 ? -12.180 -6.667 11.329 1.00 98.06 80 SER A O 1
ATOM 625 N N . ALA A 1 81 ? -12.183 -8.551 12.536 1.00 97.19 81 ALA A N 1
ATOM 626 C CA . ALA A 1 81 ? -13.016 -8.034 13.627 1.00 97.19 81 ALA A CA 1
ATOM 627 C C . ALA A 1 81 ? -12.172 -7.564 14.830 1.00 97.19 81 ALA A C 1
ATOM 629 O O . ALA A 1 81 ? -12.685 -6.883 15.714 1.00 97.19 81 ALA A O 1
ATOM 630 N N . ASP A 1 82 ? -10.887 -7.928 14.872 1.00 98.12 82 ASP A N 1
ATOM 631 C CA . ASP A 1 82 ? -9.947 -7.541 15.923 1.00 98.12 82 ASP A CA 1
ATOM 632 C C . ASP A 1 82 ? -9.099 -6.342 15.478 1.00 98.12 82 ASP A C 1
ATOM 634 O O . ASP A 1 82 ? -8.396 -6.396 14.468 1.00 98.12 82 ASP A O 1
ATOM 638 N N . SER A 1 83 ? -9.147 -5.258 16.256 1.00 98.06 83 SER A N 1
ATOM 639 C CA . SER A 1 83 ? -8.447 -4.007 15.943 1.00 98.06 83 SER A CA 1
ATOM 640 C C . SER A 1 83 ? -6.924 -4.112 15.992 1.00 98.06 83 SER A C 1
ATOM 642 O O . SER A 1 83 ? -6.247 -3.346 15.316 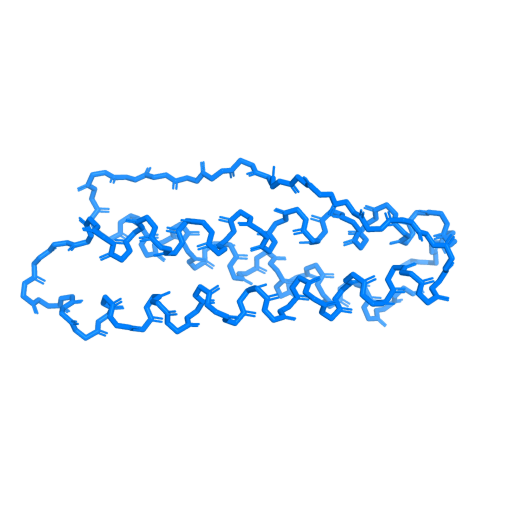1.00 98.06 83 SER A O 1
ATOM 644 N N . LEU A 1 84 ? -6.352 -5.034 16.774 1.00 97.69 84 LEU A N 1
ATOM 645 C CA . LEU A 1 84 ? -4.904 -5.248 16.756 1.00 97.69 84 LEU A CA 1
ATOM 646 C C . LEU A 1 84 ? -4.481 -5.998 15.487 1.00 97.69 84 LEU A C 1
ATOM 648 O O . LEU A 1 84 ? -3.421 -5.713 14.937 1.00 97.69 84 LEU A O 1
ATOM 652 N N . GLU A 1 85 ? -5.297 -6.938 15.023 1.00 98.62 85 GLU A N 1
ATOM 653 C CA . GLU A 1 85 ? -5.049 -7.678 13.792 1.00 98.62 85 GLU A CA 1
ATOM 654 C C . GLU A 1 85 ? -5.120 -6.781 12.552 1.00 98.62 85 GLU A C 1
ATOM 656 O O . GLU A 1 85 ? -4.254 -6.907 11.695 1.00 98.62 85 GLU A O 1
ATOM 661 N N . MET A 1 86 ? -6.049 -5.817 12.498 1.00 98.69 86 MET A N 1
ATOM 662 C CA . MET A 1 86 ? -6.078 -4.786 11.441 1.00 98.69 86 MET A CA 1
ATOM 663 C C . MET A 1 86 ? -4.720 -4.083 11.309 1.00 98.69 86 MET A C 1
ATOM 665 O O . MET A 1 86 ? -4.109 -4.087 10.247 1.00 98.69 86 MET A O 1
ATOM 669 N N . LEU A 1 87 ? -4.177 -3.585 12.426 1.00 98.44 87 LEU A N 1
ATOM 670 C CA . LEU A 1 87 ? -2.893 -2.874 12.426 1.00 98.44 87 LEU A CA 1
ATOM 671 C C . LEU A 1 87 ? -1.708 -3.772 12.054 1.00 98.44 87 LEU A C 1
ATOM 673 O O . LEU A 1 87 ? -0.709 -3.297 11.518 1.00 98.44 87 LEU A O 1
ATOM 677 N N . LYS A 1 88 ? -1.783 -5.076 12.343 1.00 98.69 88 LYS A N 1
ATOM 678 C CA . LYS A 1 88 ? -0.762 -6.032 11.891 1.00 98.69 88 LYS A CA 1
ATOM 679 C C . LYS A 1 88 ? -0.851 -6.291 10.391 1.00 98.69 88 LYS A C 1
ATOM 681 O O . LYS A 1 88 ? 0.194 -6.465 9.771 1.00 98.69 88 LYS A O 1
ATOM 686 N N . GLN A 1 89 ? -2.062 -6.343 9.836 1.00 98.69 89 GLN A N 1
ATOM 687 C CA . GLN A 1 89 ? -2.286 -6.471 8.396 1.00 98.69 89 GLN A 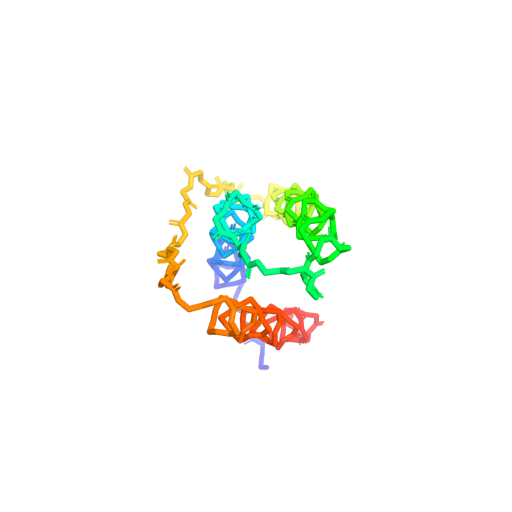CA 1
ATOM 688 C C . GLN A 1 89 ? -1.732 -5.245 7.666 1.00 98.69 89 GLN A C 1
ATOM 690 O O . GLN A 1 89 ? -0.980 -5.410 6.710 1.00 98.69 89 GLN A O 1
ATOM 695 N N . ASP A 1 90 ? -2.005 -4.045 8.182 1.00 98.69 90 ASP A N 1
ATOM 696 C CA . ASP A 1 90 ? -1.471 -2.787 7.649 1.00 98.69 90 ASP A CA 1
ATOM 697 C C . ASP A 1 90 ? 0.065 -2.770 7.702 1.00 98.69 90 ASP A C 1
ATOM 699 O O . ASP A 1 90 ? 0.730 -2.635 6.679 1.00 98.69 90 ASP A O 1
ATOM 703 N N . LEU A 1 91 ? 0.654 -3.074 8.866 1.00 98.56 91 LEU A N 1
ATOM 704 C CA . LEU A 1 91 ? 2.111 -3.161 9.024 1.00 98.56 91 LEU A CA 1
ATOM 705 C C . LEU A 1 91 ? 2.765 -4.207 8.101 1.00 98.56 91 LEU A C 1
ATOM 707 O O . LEU A 1 91 ? 3.923 -4.051 7.707 1.00 98.56 91 LEU A O 1
ATOM 711 N N . ALA A 1 92 ? 2.076 -5.309 7.803 1.00 98.44 92 ALA A N 1
ATOM 712 C CA . ALA A 1 92 ? 2.570 -6.304 6.859 1.00 98.44 92 ALA A CA 1
ATOM 713 C C . ALA A 1 92 ? 2.566 -5.762 5.421 1.00 98.44 92 ALA A C 1
ATOM 715 O O . ALA A 1 92 ? 3.548 -5.976 4.708 1.00 98.44 92 ALA A O 1
ATOM 716 N N . GLY A 1 93 ? 1.518 -5.024 5.038 1.00 98.19 93 GLY A N 1
ATOM 717 C CA . GLY A 1 93 ? 1.433 -4.303 3.766 1.00 98.19 93 GLY A CA 1
ATOM 718 C C . GLY A 1 93 ? 2.590 -3.320 3.585 1.00 98.19 93 GLY A C 1
ATOM 719 O O . GLY A 1 93 ? 3.334 -3.433 2.614 1.00 98.19 93 GLY A O 1
ATOM 720 N N . GLU A 1 94 ? 2.839 -2.465 4.581 1.00 98.06 94 GLU A N 1
ATOM 721 C CA . GLU A 1 94 ? 3.948 -1.495 4.569 1.00 98.06 94 GLU A CA 1
ATOM 722 C C . GLU A 1 94 ? 5.314 -2.151 4.350 1.00 98.06 94 GLU A C 1
ATOM 724 O O . GLU A 1 94 ? 6.153 -1.699 3.568 1.00 98.06 94 GLU A O 1
ATOM 729 N N . ARG A 1 95 ? 5.565 -3.267 5.042 1.00 98.38 95 ARG A N 1
ATOM 730 C CA . ARG A 1 95 ? 6.831 -3.999 4.903 1.00 98.38 95 ARG A CA 1
ATOM 731 C C . ARG A 1 95 ? 7.005 -4.556 3.497 1.00 98.38 95 ARG A C 1
ATOM 733 O O . ARG A 1 95 ? 8.114 -4.488 2.969 1.00 98.38 95 ARG A O 1
ATOM 740 N N . GLN A 1 96 ? 5.930 -5.080 2.913 1.00 97.31 96 GLN A N 1
ATOM 741 C CA . GLN A 1 96 ? 5.936 -5.581 1.545 1.00 97.31 96 GLN A CA 1
ATOM 742 C C . GLN A 1 96 ? 6.176 -4.450 0.536 1.00 97.31 96 GLN A C 1
ATOM 744 O O . GLN A 1 96 ? 6.981 -4.629 -0.380 1.00 97.31 96 GLN A O 1
ATOM 749 N N . ALA A 1 97 ? 5.536 -3.290 0.713 1.00 97.25 97 ALA A N 1
ATOM 750 C CA . ALA A 1 97 ? 5.742 -2.121 -0.141 1.00 97.25 97 ALA A CA 1
ATOM 751 C C . ALA A 1 97 ? 7.205 -1.651 -0.089 1.00 97.25 97 ALA A C 1
ATOM 753 O O . ALA A 1 97 ? 7.871 -1.557 -1.120 1.00 97.25 97 ALA A O 1
ATOM 754 N N . ILE A 1 98 ? 7.768 -1.489 1.115 1.00 98.06 98 ILE A N 1
ATOM 755 C CA . ILE A 1 98 ? 9.175 -1.101 1.309 1.00 98.06 98 ILE A CA 1
ATOM 756 C C . ILE A 1 98 ? 10.140 -2.095 0.653 1.00 98.06 98 ILE A C 1
ATOM 758 O O . ILE A 1 98 ? 11.138 -1.685 0.053 1.00 98.06 98 ILE A O 1
ATOM 762 N N . GLU A 1 99 ? 9.900 -3.399 0.802 1.00 97.75 99 GLU A N 1
ATOM 763 C CA . GLU A 1 99 ? 10.725 -4.429 0.166 1.00 97.75 99 GLU A CA 1
ATOM 764 C C . GLU A 1 99 ? 10.649 -4.329 -1.361 1.00 97.75 99 GLU A C 1
ATOM 766 O O . GLU A 1 99 ? 11.688 -4.273 -2.024 1.00 97.75 99 GLU A O 1
ATOM 771 N N . SER A 1 100 ? 9.434 -4.209 -1.898 1.00 96.19 100 SER A N 1
ATOM 772 C CA . SER A 1 100 ? 9.184 -4.101 -3.336 1.00 96.19 100 SER A CA 1
ATOM 773 C C . SER A 1 100 ? 9.876 -2.870 -3.919 1.00 96.19 100 SER A C 1
ATOM 775 O O . SER A 1 100 ? 10.627 -2.987 -4.884 1.00 96.19 100 SER A O 1
ATOM 777 N N . TYR A 1 101 ? 9.745 -1.705 -3.283 1.00 96.62 101 TYR A N 1
ATOM 778 C CA . TYR A 1 101 ? 10.380 -0.465 -3.734 1.00 96.62 101 TYR A CA 1
ATOM 779 C C . TYR A 1 101 ? 11.901 -0.521 -3.717 1.00 96.62 101 TYR A C 1
ATOM 781 O O . TYR A 1 101 ? 12.546 -0.058 -4.659 1.00 96.62 101 TYR A O 1
ATOM 789 N N . LYS A 1 102 ? 12.502 -1.128 -2.689 1.00 97.31 102 LYS A N 1
ATOM 790 C CA . LYS A 1 102 ? 13.956 -1.345 -2.667 1.00 97.31 102 LYS A CA 1
ATOM 791 C C . LYS A 1 102 ? 14.410 -2.210 -3.834 1.00 97.31 102 LYS A C 1
ATOM 793 O O . LYS A 1 102 ? 15.480 -1.962 -4.387 1.00 97.31 102 LYS A O 1
ATOM 798 N N . GLU A 1 103 ? 13.609 -3.202 -4.207 1.00 96.06 103 GLU A N 1
ATOM 799 C CA . GLU A 1 103 ? 13.884 -4.019 -5.379 1.00 96.06 103 GLU A CA 1
ATOM 800 C C . GLU A 1 103 ? 13.746 -3.210 -6.677 1.00 96.06 103 GLU A C 1
ATOM 802 O O . GLU A 1 103 ? 14.659 -3.266 -7.498 1.00 96.06 103 GLU A O 1
ATOM 807 N N . ARG A 1 104 ? 12.680 -2.406 -6.841 1.00 95.12 104 ARG A N 1
ATOM 808 C CA . ARG A 1 104 ? 12.490 -1.541 -8.027 1.00 95.12 104 ARG A CA 1
ATOM 809 C C . ARG A 1 104 ? 13.624 -0.545 -8.217 1.00 95.12 104 ARG A C 1
ATOM 811 O O . ARG A 1 104 ? 14.070 -0.352 -9.336 1.00 95.12 104 ARG A O 1
ATOM 818 N N . ILE A 1 105 ? 14.123 0.058 -7.138 1.00 94.62 105 ILE A N 1
ATOM 819 C CA . ILE A 1 105 ? 15.249 1.008 -7.194 1.00 94.62 105 ILE A CA 1
ATOM 820 C C . ILE A 1 105 ? 16.535 0.335 -7.704 1.00 94.62 105 ILE A C 1
ATOM 822 O O . ILE A 1 105 ? 17.391 0.997 -8.288 1.00 94.62 105 ILE A O 1
ATOM 826 N N . ALA A 1 106 ? 16.697 -0.969 -7.469 1.00 93.81 106 ALA A N 1
ATOM 827 C CA . ALA A 1 106 ? 17.872 -1.727 -7.888 1.00 93.81 106 ALA A CA 1
ATOM 828 C C . ALA A 1 106 ? 17.764 -2.321 -9.309 1.00 93.81 106 ALA A C 1
ATOM 830 O O . ALA A 1 106 ? 18.734 -2.936 -9.768 1.00 93.81 106 ALA A O 1
ATOM 831 N N . GLN A 1 107 ? 16.601 -2.202 -9.958 1.00 91.12 107 GLN A N 1
ATOM 832 C CA . GLN A 1 107 ? 16.279 -2.744 -11.285 1.00 91.12 107 GLN A CA 1
ATOM 833 C C . GLN A 1 107 ? 16.455 -1.684 -12.376 1.00 91.12 107 GLN A C 1
ATOM 835 O O . GLN A 1 107 ? 17.001 -2.064 -13.438 1.00 91.12 107 GLN A O 1
#

Secon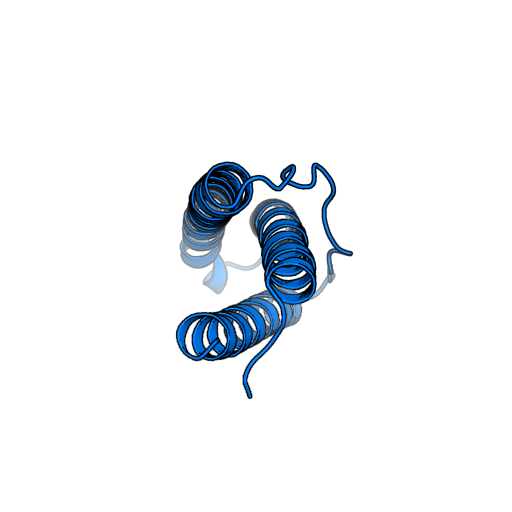dary structure (DSSP, 8-state):
----HHHHHHHHHHHHHHHHHHHHHHHHHHHH--SGGGHHHHHHHHHHHHHHHHHHHHHHHHHHHTT------PPPP---SSHHHHHHHHHHHHHHHHHHHHHHHT-